Protein AF-A0A920L7J2-F1 (afdb_monomer_lite)

Sequence (98 aa):
MKLESKIKEYLDYTKWIPAIGQGAIGIEMKKDSSIKSYIENLNHKETSICINTERMISKFFNASCETPLGAYAHLENKNIKIFGMAANPQTKILKKNQ

Structure (mmCIF, N/CA/C/O backbone):
data_AF-A0A920L7J2-F1
#
_entry.id   AF-A0A920L7J2-F1
#
loop_
_atom_site.group_PDB
_atom_site.id
_atom_site.type_symbol
_atom_site.label_atom_id
_atom_site.label_alt_id
_atom_site.label_comp_id
_atom_site.label_asym_id
_atom_site.label_entity_id
_atom_site.label_seq_id
_atom_site.pdbx_PDB_ins_code
_atom_site.Cartn_x
_atom_site.Cartn_y
_atom_site.Cartn_z
_atom_site.occupancy
_atom_site.B_iso_or_equiv
_atom_site.auth_seq_id
_atom_site.auth_comp_id
_atom_site.auth_asym_id
_atom_site.auth_atom_id
_atom_site.pdbx_PDB_model_num
ATOM 1 N N . MET A 1 1 ? 2.521 18.445 -3.648 1.00 77.50 1 MET A N 1
ATOM 2 C CA . MET A 1 1 ? 3.477 19.419 -4.233 1.00 77.50 1 MET A CA 1
ATOM 3 C C . MET A 1 1 ? 3.041 19.671 -5.666 1.00 77.50 1 MET A C 1
ATOM 5 O O . MET A 1 1 ? 2.589 18.719 -6.274 1.00 77.50 1 MET A O 1
ATOM 9 N N . LYS A 1 2 ? 3.140 20.897 -6.190 1.00 91.75 2 LYS A N 1
ATOM 10 C CA . LYS A 1 2 ? 2.706 21.236 -7.561 1.00 91.75 2 LYS A CA 1
ATOM 11 C C . LYS A 1 2 ? 3.893 21.174 -8.534 1.00 91.75 2 LYS A C 1
ATOM 13 O O . LYS A 1 2 ? 4.424 22.211 -8.924 1.00 91.75 2 LYS A O 1
ATOM 18 N N . LEU A 1 3 ? 4.410 19.970 -8.786 1.00 96.62 3 LEU A N 1
ATOM 19 C CA . LEU A 1 3 ? 5.637 19.727 -9.570 1.00 96.62 3 LEU A CA 1
ATOM 20 C C . LEU A 1 3 ? 5.423 18.764 -10.746 1.00 96.62 3 LEU A C 1
ATOM 22 O O . LEU A 1 3 ? 6.373 18.175 -11.254 1.00 96.62 3 LEU A O 1
ATOM 26 N N . GLU A 1 4 ? 4.187 18.608 -11.199 1.00 96.31 4 GLU A N 1
ATOM 27 C CA . GLU A 1 4 ? 3.787 17.678 -12.256 1.00 96.31 4 GLU A CA 1
ATOM 28 C C . GLU A 1 4 ? 4.564 17.930 -13.562 1.00 96.31 4 GLU A C 1
ATOM 30 O O . GLU A 1 4 ? 4.918 16.988 -14.262 1.00 96.31 4 GLU A O 1
ATOM 35 N N . SER A 1 5 ? 4.960 19.182 -13.830 1.00 97.12 5 SER A N 1
ATOM 36 C CA . SER A 1 5 ? 5.798 19.568 -14.979 1.00 97.12 5 SER A CA 1
ATOM 37 C C . SER A 1 5 ? 7.221 18.994 -14.965 1.00 97.12 5 SER A C 1
ATOM 39 O O . SER A 1 5 ? 7.944 19.115 -15.954 1.00 97.12 5 SER A O 1
ATOM 41 N N . LYS A 1 6 ? 7.657 18.388 -13.854 1.00 97.00 6 LYS A N 1
ATOM 42 C CA . LYS A 1 6 ? 8.952 17.698 -13.748 1.00 97.00 6 LYS A CA 1
ATOM 43 C C . LYS A 1 6 ? 8.875 16.219 -14.137 1.00 97.00 6 LYS A C 1
ATOM 45 O O . LYS A 1 6 ? 9.925 15.603 -14.313 1.00 97.00 6 LYS A O 1
ATOM 50 N N . ILE A 1 7 ? 7.676 15.649 -14.276 1.00 96.75 7 ILE A N 1
ATOM 51 C CA . ILE A 1 7 ? 7.488 14.248 -14.665 1.00 96.75 7 ILE A CA 1
ATOM 52 C C . ILE A 1 7 ? 7.748 14.126 -16.168 1.00 96.75 7 ILE A C 1
ATOM 54 O O . ILE A 1 7 ? 7.016 14.685 -16.978 1.00 96.75 7 ILE A O 1
ATOM 58 N N . LYS A 1 8 ? 8.807 13.400 -16.543 1.00 97.62 8 LYS A N 1
ATOM 59 C CA . LYS A 1 8 ? 9.117 13.125 -17.956 1.00 97.62 8 LYS A CA 1
ATOM 60 C C . LYS A 1 8 ? 8.254 12.010 -18.538 1.00 97.62 8 LYS A C 1
ATOM 62 O O . LYS A 1 8 ? 7.913 12.060 -19.712 1.00 97.62 8 LYS A O 1
ATOM 67 N N . GLU A 1 9 ? 7.938 11.008 -17.725 1.00 96.50 9 GLU A N 1
ATOM 68 C CA . GLU A 1 9 ? 7.221 9.808 -18.144 1.00 96.50 9 GLU A CA 1
ATOM 69 C C . GLU A 1 9 ? 6.526 9.161 -16.940 1.00 96.50 9 GLU A C 1
ATOM 71 O O . GLU A 1 9 ? 7.036 9.213 -15.817 1.00 96.50 9 GLU A O 1
ATOM 76 N N . TYR A 1 10 ? 5.379 8.531 -17.192 1.00 94.69 10 TYR A N 1
ATOM 77 C CA . TYR A 1 10 ? 4.733 7.610 -16.262 1.00 94.69 10 TYR A CA 1
ATOM 78 C C . TYR A 1 10 ? 5.094 6.177 -16.640 1.00 94.69 10 TYR A C 1
ATOM 80 O O . TYR A 1 10 ? 4.841 5.744 -17.761 1.00 94.69 10 TYR A O 1
ATOM 88 N N . LEU A 1 11 ? 5.669 5.440 -15.695 1.00 94.56 11 LEU A N 1
ATOM 89 C CA . LEU A 1 11 ? 6.093 4.064 -15.923 1.00 94.56 11 LEU A CA 1
ATOM 90 C C . LEU A 1 11 ? 4.907 3.101 -15.786 1.00 94.56 11 LEU A C 1
ATOM 92 O O . LEU A 1 11 ? 4.104 3.211 -14.861 1.00 94.56 11 LEU A O 1
ATOM 96 N N . ASP A 1 12 ? 4.822 2.135 -16.700 1.00 90.75 12 ASP A N 1
ATOM 97 C CA . ASP A 1 12 ? 3.819 1.069 -16.677 1.00 90.75 12 ASP A CA 1
ATOM 98 C C . ASP A 1 12 ? 4.005 0.184 -15.435 1.00 90.75 12 ASP A C 1
ATOM 100 O O . ASP A 1 12 ? 5.026 -0.497 -15.288 1.00 90.75 12 ASP A O 1
ATOM 104 N N . TYR A 1 13 ? 2.995 0.165 -14.564 1.00 88.56 13 TYR A N 1
ATOM 105 C CA . TYR A 1 13 ? 3.007 -0.558 -13.292 1.00 88.56 13 TYR A CA 1
ATOM 106 C C . TYR A 1 13 ? 3.113 -2.080 -13.447 1.00 88.56 13 TYR A C 1
ATOM 108 O O . TYR A 1 13 ? 3.390 -2.758 -12.465 1.00 88.56 13 TYR A O 1
ATOM 116 N N . THR A 1 14 ? 2.893 -2.635 -14.645 1.00 85.88 14 THR A N 1
ATOM 117 C CA . THR A 1 14 ? 3.072 -4.072 -14.926 1.00 85.88 14 THR A CA 1
ATOM 118 C C . THR A 1 14 ? 4.520 -4.439 -15.261 1.00 85.88 14 THR A C 1
ATOM 120 O O . THR A 1 14 ? 4.894 -5.615 -15.199 1.00 85.88 14 THR A O 1
ATOM 123 N N . LYS A 1 15 ? 5.343 -3.440 -15.611 1.00 87.44 15 LYS A N 1
ATOM 124 C CA . LYS A 1 15 ? 6.777 -3.580 -15.920 1.00 87.44 15 LYS A CA 1
ATOM 125 C C . LYS A 1 15 ? 7.650 -3.043 -14.791 1.00 87.44 15 LYS A C 1
ATOM 127 O O . LYS A 1 15 ? 8.666 -3.646 -14.461 1.00 87.44 15 LYS A O 1
ATOM 132 N N . TRP A 1 16 ? 7.231 -1.933 -14.194 1.00 91.25 16 TRP A N 1
ATOM 133 C CA . TRP A 1 16 ? 7.877 -1.268 -13.071 1.00 91.25 16 TRP A CA 1
ATOM 134 C C . TRP A 1 16 ? 6.959 -1.375 -11.862 1.00 91.25 16 TRP A C 1
ATOM 136 O O . TRP A 1 16 ? 6.219 -0.441 -11.558 1.00 91.25 16 TRP A O 1
ATOM 146 N N . ILE A 1 17 ? 6.965 -2.547 -11.217 1.00 93.31 17 ILE A N 1
ATOM 147 C CA . ILE A 1 17 ? 6.081 -2.804 -10.077 1.00 93.31 17 ILE A CA 1
ATOM 148 C C . ILE A 1 17 ? 6.376 -1.776 -8.966 1.00 93.31 17 ILE A C 1
ATOM 150 O O . ILE A 1 17 ? 7.525 -1.690 -8.521 1.00 93.31 17 ILE A O 1
ATOM 154 N N . PRO A 1 18 ? 5.367 -1.014 -8.508 1.00 94.62 18 PRO A N 1
ATOM 155 C CA . PRO A 1 18 ? 5.497 -0.079 -7.395 1.00 94.62 18 PRO A CA 1
ATOM 156 C C . PRO A 1 18 ? 5.989 -0.719 -6.093 1.00 94.62 18 PRO A C 1
ATOM 158 O O . PRO A 1 18 ? 5.824 -1.920 -5.848 1.00 94.62 18 PRO A O 1
ATOM 161 N N . ALA A 1 19 ? 6.533 0.121 -5.213 1.00 93.81 19 ALA A N 1
ATOM 162 C CA . ALA A 1 19 ? 6.726 -0.264 -3.822 1.00 93.81 19 ALA A CA 1
ATOM 163 C C . ALA A 1 19 ? 5.365 -0.493 -3.142 1.00 93.81 19 ALA A C 1
ATOM 165 O O . ALA A 1 19 ? 4.380 0.182 -3.447 1.00 93.81 19 ALA A O 1
ATOM 166 N N . ILE A 1 20 ? 5.329 -1.415 -2.180 1.00 94.38 20 ILE A N 1
ATOM 167 C CA . ILE A 1 20 ? 4.126 -1.720 -1.393 1.00 94.38 20 ILE A CA 1
ATOM 168 C C . ILE A 1 20 ? 3.616 -0.442 -0.717 1.00 94.38 20 ILE A C 1
ATOM 170 O O . ILE A 1 20 ? 4.355 0.197 0.035 1.00 94.38 20 ILE A O 1
ATOM 174 N N . GLY A 1 21 ? 2.352 -0.078 -0.941 1.00 95.12 21 GLY A N 1
ATOM 175 C CA . GLY A 1 21 ? 1.773 1.133 -0.354 1.00 95.12 21 GLY A CA 1
ATOM 176 C C . GLY A 1 21 ? 2.092 2.439 -1.079 1.00 95.12 21 GLY A C 1
ATOM 177 O O . GLY A 1 21 ? 1.710 3.500 -0.580 1.00 95.12 21 GLY A O 1
ATOM 178 N N . GLN A 1 22 ? 2.794 2.413 -2.218 1.00 96.19 22 GLN A N 1
ATOM 179 C CA . GLN A 1 22 ? 3.191 3.637 -2.915 1.00 96.19 22 GLN A CA 1
ATOM 180 C C . GLN A 1 22 ? 1.972 4.482 -3.314 1.00 96.19 22 GLN A C 1
ATOM 182 O O . GLN A 1 22 ? 1.033 4.008 -3.946 1.00 96.19 22 GLN A O 1
ATOM 187 N N . GLY A 1 23 ? 2.008 5.769 -2.962 1.00 94.88 23 GLY A N 1
ATOM 188 C CA . GLY A 1 23 ? 0.933 6.721 -3.258 1.00 94.88 2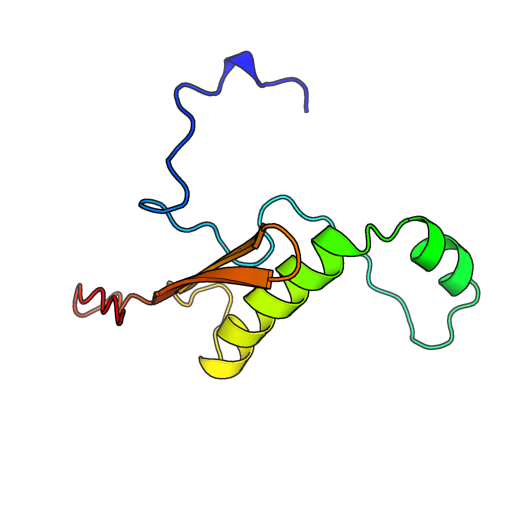3 GLY A CA 1
ATOM 189 C C . GLY A 1 23 ? -0.222 6.720 -2.251 1.00 94.88 23 GLY A C 1
ATOM 190 O O . GLY A 1 23 ? -1.070 7.606 -2.324 1.00 94.88 23 GLY A O 1
ATOM 191 N N . ALA A 1 24 ? -0.244 5.795 -1.287 1.00 97.12 24 ALA A N 1
ATOM 192 C CA . ALA A 1 24 ? -1.207 5.806 -0.192 1.00 97.12 24 ALA A CA 1
ATOM 193 C C . ALA A 1 24 ? -0.648 6.514 1.051 1.00 97.12 24 ALA A C 1
ATOM 195 O O . ALA A 1 24 ? 0.538 6.430 1.366 1.00 97.12 24 ALA A O 1
ATOM 196 N N . ILE A 1 25 ? -1.536 7.176 1.794 1.00 97.38 25 ILE A N 1
ATOM 197 C CA . ILE A 1 25 ? -1.23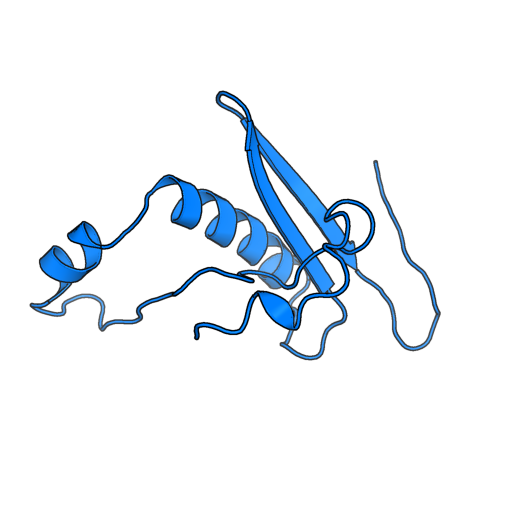3 7.742 3.110 1.00 97.38 25 ILE A CA 1
ATOM 198 C C . ILE A 1 25 ? -1.889 6.852 4.163 1.00 97.38 25 ILE A C 1
ATOM 200 O O . ILE A 1 25 ? -3.099 6.633 4.134 1.00 97.38 25 ILE A O 1
ATOM 204 N N . GLY A 1 26 ? -1.081 6.330 5.086 1.00 95.88 26 GLY A N 1
ATOM 205 C CA . GLY A 1 26 ? -1.551 5.588 6.253 1.00 95.88 26 GLY A CA 1
ATOM 206 C C . GLY A 1 26 ? -1.540 6.466 7.500 1.00 95.88 26 GLY A C 1
ATOM 207 O O . GLY A 1 26 ? -0.605 7.236 7.701 1.00 95.88 26 GLY A O 1
ATOM 208 N N . ILE A 1 27 ? -2.560 6.324 8.345 1.00 96.19 27 ILE A N 1
ATOM 209 C CA . ILE A 1 27 ? -2.618 6.960 9.664 1.00 96.19 27 ILE A CA 1
ATOM 210 C C . ILE A 1 27 ? -2.578 5.853 10.714 1.00 96.19 27 ILE A C 1
ATOM 212 O O . ILE A 1 27 ? -3.398 4.935 10.682 1.00 96.19 27 ILE A O 1
ATOM 216 N N . GLU A 1 28 ? -1.627 5.937 11.638 1.00 95.69 28 GLU A N 1
ATOM 217 C CA . GLU A 1 28 ? -1.539 5.038 12.785 1.00 95.69 28 GLU A CA 1
ATOM 218 C C . GLU A 1 28 ? -2.091 5.724 14.034 1.00 95.69 28 GLU A C 1
ATOM 220 O O . GLU A 1 28 ? -1.888 6.917 14.261 1.00 95.69 28 GLU A O 1
ATOM 225 N N . MET A 1 29 ? -2.810 4.962 14.853 1.00 95.12 29 MET A N 1
ATOM 226 C CA . MET A 1 29 ? -3.340 5.433 16.124 1.00 95.12 29 MET A CA 1
ATOM 227 C C . MET A 1 29 ? -3.375 4.299 17.140 1.00 95.12 29 MET A C 1
ATOM 229 O O . MET A 1 29 ? -3.427 3.118 16.789 1.00 95.12 29 MET A O 1
ATOM 233 N N . LYS A 1 30 ? -3.432 4.662 18.423 1.00 96.62 30 LYS A N 1
ATOM 234 C CA . LYS A 1 30 ? -3.725 3.704 19.490 1.00 96.62 30 LYS A CA 1
ATOM 235 C C . LYS A 1 30 ? -5.115 3.090 19.270 1.00 96.62 30 LYS A C 1
ATOM 237 O O . LYS A 1 30 ? -6.062 3.804 18.950 1.00 96.62 30 LYS A O 1
ATOM 242 N N . LYS A 1 31 ? -5.238 1.778 19.497 1.00 91.94 31 LYS A N 1
ATOM 243 C CA . LYS A 1 31 ? -6.451 0.982 19.229 1.00 91.94 31 LYS A CA 1
ATOM 244 C C . LYS A 1 31 ? -7.738 1.567 19.834 1.00 91.94 31 LYS A C 1
ATOM 246 O O . LYS A 1 31 ? -8.765 1.575 19.163 1.00 91.94 31 LYS A O 1
ATOM 251 N N . ASP A 1 32 ? -7.645 2.108 21.047 1.00 93.12 32 ASP A N 1
ATOM 252 C CA . ASP A 1 32 ? -8.772 2.668 21.807 1.00 93.12 32 ASP A CA 1
ATOM 253 C C . ASP A 1 32 ? -8.715 4.203 21.887 1.00 93.12 32 ASP A C 1
ATOM 255 O O . ASP A 1 32 ? -9.102 4.812 22.883 1.00 93.12 32 ASP A O 1
ATOM 259 N N . SER A 1 33 ? -8.150 4.847 20.862 1.00 96.25 33 SER A N 1
ATOM 260 C CA . SER A 1 33 ? -8.066 6.305 20.815 1.00 96.25 33 SER A CA 1
ATOM 261 C C . SER A 1 33 ? -9.438 6.942 20.594 1.00 96.25 33 SER A C 1
ATOM 263 O O . SER A 1 33 ? -10.219 6.492 19.752 1.00 96.25 33 SER A O 1
ATOM 265 N N . SER A 1 34 ? -9.698 8.056 21.279 1.00 96.75 34 SER A N 1
ATOM 266 C CA . SER A 1 34 ? -10.916 8.857 21.102 1.00 96.75 34 SER A CA 1
ATOM 267 C C . SER A 1 34 ? -11.066 9.424 19.687 1.00 96.75 34 SER A C 1
ATOM 269 O O . SER A 1 34 ? -12.175 9.766 19.286 1.00 96.75 34 SER A O 1
ATOM 271 N N . ILE A 1 35 ? -9.980 9.488 18.905 1.00 96.00 35 ILE A N 1
ATOM 272 C CA . ILE A 1 35 ? -10.011 10.006 17.530 1.00 96.00 35 ILE A CA 1
ATOM 273 C C . ILE A 1 35 ? -10.453 8.972 16.481 1.00 96.00 35 ILE A C 1
ATOM 275 O O . ILE A 1 35 ? -10.519 9.304 15.299 1.00 96.00 35 ILE A O 1
ATOM 279 N N . LYS A 1 36 ? -10.735 7.722 16.879 1.00 96.00 36 LYS A N 1
ATOM 280 C CA . LYS A 1 36 ? -10.980 6.603 15.954 1.00 96.00 36 LYS A CA 1
ATOM 281 C C . LYS A 1 36 ? -12.048 6.900 14.900 1.00 96.00 36 LYS A C 1
ATOM 283 O O . LYS A 1 36 ? -11.802 6.663 13.722 1.00 96.00 36 LYS A O 1
ATOM 288 N N . SER A 1 37 ? -13.181 7.469 15.303 1.00 95.75 37 SER A N 1
ATOM 289 C CA . SER A 1 37 ? -14.275 7.814 14.386 1.00 95.75 37 SER A CA 1
ATOM 290 C C . SER A 1 37 ? -13.860 8.845 13.330 1.00 95.75 37 SER A C 1
ATOM 292 O O . SER A 1 37 ? -14.253 8.739 12.172 1.00 95.75 37 SER A O 1
ATOM 294 N N . TYR A 1 38 ? -13.018 9.817 13.694 1.00 95.62 38 TYR A N 1
ATOM 295 C CA . TYR A 1 38 ? -12.493 10.801 12.747 1.00 95.62 38 TYR A CA 1
ATOM 296 C C . TYR A 1 38 ? -11.569 10.148 11.719 1.00 95.62 38 TYR A C 1
ATOM 298 O O . TYR A 1 38 ? -11.662 10.463 10.537 1.00 95.62 38 TYR A O 1
ATOM 306 N N . ILE A 1 39 ? -10.711 9.218 12.150 1.00 95.69 39 ILE A N 1
ATOM 307 C CA . ILE A 1 39 ? -9.808 8.495 11.244 1.00 95.69 39 ILE A CA 1
ATOM 308 C C . ILE A 1 39 ? -10.586 7.558 10.314 1.00 95.69 39 ILE A C 1
ATOM 310 O O . ILE A 1 39 ? -10.284 7.492 9.125 1.00 95.69 39 ILE A O 1
ATOM 314 N N . GLU A 1 40 ? -11.615 6.874 10.821 1.00 94.00 40 GLU A N 1
ATOM 315 C CA . GLU A 1 40 ? -12.478 6.008 10.007 1.00 94.00 40 GLU A CA 1
ATOM 316 C C . GLU A 1 40 ? -13.178 6.783 8.882 1.00 94.00 40 GLU A C 1
ATOM 318 O O . GLU A 1 40 ? -13.253 6.280 7.763 1.00 94.00 40 GLU A O 1
ATOM 323 N N . ASN A 1 41 ? -13.589 8.030 9.134 1.00 95.94 41 ASN A N 1
ATOM 324 C CA . ASN A 1 41 ? -14.188 8.898 8.115 1.00 95.94 41 ASN A CA 1
ATOM 325 C C . ASN A 1 41 ? -13.209 9.324 7.005 1.00 95.94 41 ASN A C 1
ATOM 327 O O . ASN A 1 41 ? -13.645 9.660 5.907 1.00 95.94 41 ASN A O 1
ATOM 331 N N . LEU A 1 42 ? -11.898 9.317 7.268 1.00 96.69 42 LEU A N 1
ATOM 332 C CA . LEU A 1 42 ? -10.869 9.622 6.265 1.00 96.69 42 LEU A CA 1
ATOM 333 C C . LEU A 1 42 ? -10.494 8.399 5.417 1.00 96.69 42 LEU A C 1
ATOM 335 O O . LEU A 1 42 ? -9.810 8.533 4.402 1.00 96.69 42 LEU A O 1
ATOM 339 N N . ASN A 1 43 ? -10.894 7.197 5.838 1.00 96.81 43 ASN A N 1
ATOM 340 C CA . ASN A 1 43 ? -10.444 5.965 5.213 1.00 96.81 43 ASN A CA 1
ATOM 341 C C . ASN A 1 43 ? -11.158 5.712 3.881 1.00 96.81 43 ASN A C 1
ATOM 343 O O . ASN A 1 43 ? -12.355 5.425 3.831 1.00 96.81 43 ASN A O 1
ATOM 347 N N . HIS A 1 44 ? -10.390 5.698 2.795 1.00 97.62 44 HIS A N 1
ATOM 348 C CA . HIS A 1 44 ? -10.884 5.220 1.514 1.00 97.62 44 HIS A CA 1
ATOM 349 C C . HIS A 1 44 ? -10.843 3.685 1.473 1.00 97.62 44 HIS A C 1
ATOM 351 O O . HIS A 1 44 ? -9.773 3.073 1.392 1.00 97.62 44 HIS A O 1
ATOM 357 N N . LYS A 1 45 ? -12.021 3.049 1.546 1.00 95.56 45 LYS A N 1
ATOM 358 C CA . LYS A 1 45 ? -12.163 1.590 1.701 1.00 95.56 45 LYS A CA 1
ATOM 359 C C . LYS A 1 45 ? -11.447 0.795 0.608 1.00 95.56 45 LYS A C 1
ATOM 361 O O . LYS A 1 45 ? -10.776 -0.184 0.919 1.00 95.56 45 LYS A O 1
ATOM 366 N N . GLU A 1 46 ? -11.565 1.215 -0.647 1.00 96.50 46 GLU A N 1
ATOM 367 C CA . GLU A 1 46 ? -10.946 0.521 -1.781 1.00 96.50 46 GLU A CA 1
ATOM 368 C C . GLU A 1 46 ? -9.419 0.567 -1.712 1.00 96.50 46 GLU A C 1
ATOM 370 O O . GLU A 1 46 ? -8.766 -0.470 -1.803 1.00 96.50 46 GLU A O 1
ATOM 375 N N . THR A 1 47 ? -8.846 1.744 -1.438 1.00 97.31 47 THR A N 1
ATOM 376 C CA . THR A 1 47 ? -7.399 1.885 -1.220 1.00 97.31 47 TH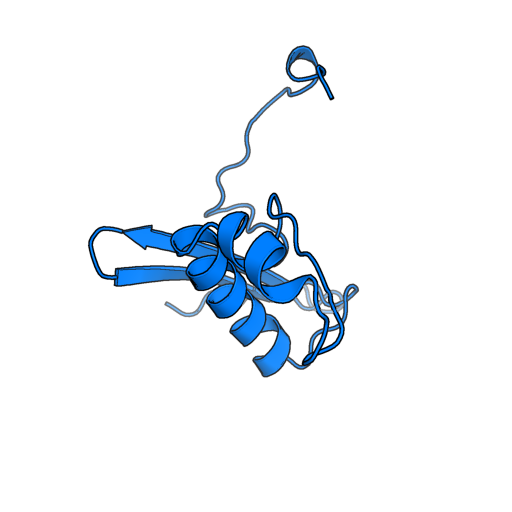R A CA 1
ATOM 377 C C . THR A 1 47 ? -6.946 1.020 -0.050 1.00 97.31 47 THR A C 1
ATOM 379 O O . THR A 1 47 ? -5.961 0.301 -0.172 1.00 97.31 47 THR A O 1
ATOM 382 N N . SER A 1 48 ? -7.686 1.021 1.063 1.00 97.12 48 SER A N 1
ATOM 383 C CA . SER A 1 48 ? -7.373 0.184 2.227 1.00 97.12 48 SER A CA 1
ATOM 384 C C . SER A 1 48 ? -7.312 -1.306 1.869 1.00 97.12 48 SER A C 1
ATOM 386 O O . SER A 1 48 ? -6.376 -1.999 2.267 1.00 97.12 48 SER A O 1
ATOM 388 N N . ILE A 1 49 ? -8.263 -1.800 1.069 1.00 96.88 49 ILE A N 1
ATOM 389 C CA . ILE A 1 49 ? -8.284 -3.190 0.589 1.00 96.88 49 ILE A CA 1
ATOM 390 C C . ILE A 1 49 ? -7.048 -3.492 -0.270 1.00 96.88 49 ILE A C 1
ATOM 392 O O . ILE A 1 49 ? -6.354 -4.478 -0.005 1.00 96.88 49 ILE A O 1
ATOM 396 N N . CYS A 1 50 ? -6.734 -2.641 -1.249 1.00 97.19 50 CYS A N 1
ATOM 397 C CA . CYS A 1 50 ? -5.567 -2.823 -2.115 1.00 97.19 50 CYS A CA 1
ATOM 398 C C . CYS A 1 50 ? -4.259 -2.836 -1.312 1.00 97.19 50 CYS A C 1
ATOM 400 O O . CYS A 1 50 ? -3.507 -3.807 -1.382 1.00 97.19 50 CYS A O 1
ATOM 402 N N . ILE A 1 51 ? -4.035 -1.829 -0.461 1.00 97.44 51 ILE A N 1
ATOM 403 C CA . ILE A 1 51 ? -2.805 -1.722 0.337 1.00 97.44 51 ILE A CA 1
ATOM 404 C C . ILE A 1 51 ? -2.668 -2.880 1.327 1.00 97.44 51 ILE A C 1
ATOM 406 O O . ILE A 1 51 ? -1.568 -3.394 1.538 1.00 97.44 51 ILE A O 1
ATOM 410 N N . ASN A 1 52 ? -3.767 -3.336 1.932 1.00 96.88 52 ASN A N 1
ATOM 411 C CA . ASN A 1 52 ? -3.720 -4.514 2.796 1.00 96.88 52 ASN A CA 1
ATOM 412 C C . ASN A 1 52 ? -3.343 -5.774 2.010 1.00 96.88 52 ASN A C 1
ATOM 414 O O . ASN A 1 52 ? -2.550 -6.570 2.513 1.00 96.88 52 ASN A O 1
ATOM 418 N N . THR A 1 53 ? -3.839 -5.921 0.779 1.00 96.44 53 THR A N 1
ATOM 419 C CA . THR A 1 53 ? -3.474 -7.037 -0.108 1.00 96.44 53 THR A CA 1
ATOM 420 C C . THR A 1 53 ? -1.987 -6.982 -0.476 1.00 96.44 53 THR A C 1
ATOM 422 O O . THR A 1 53 ? -1.284 -7.981 -0.348 1.00 96.44 53 THR A O 1
ATOM 425 N N . GLU A 1 54 ? -1.459 -5.810 -0.835 1.00 95.94 54 GLU A N 1
ATOM 426 C CA . GLU A 1 54 ? -0.023 -5.625 -1.104 1.00 95.94 54 GLU A CA 1
ATOM 427 C C . GLU A 1 54 ? 0.840 -5.954 0.124 1.00 95.94 54 GLU A C 1
ATOM 429 O O . GLU A 1 54 ? 1.849 -6.655 0.027 1.00 95.94 54 GLU A O 1
ATOM 434 N N . ARG A 1 55 ? 0.422 -5.513 1.318 1.00 95.12 55 ARG A N 1
ATOM 435 C CA . ARG A 1 55 ? 1.128 -5.796 2.579 1.00 95.12 55 ARG A CA 1
ATOM 436 C C . ARG A 1 55 ? 1.147 -7.279 2.940 1.00 95.12 55 ARG A C 1
ATOM 438 O O . ARG A 1 55 ? 2.064 -7.703 3.644 1.00 95.12 55 ARG A O 1
ATOM 445 N N . MET A 1 56 ? 0.189 -8.082 2.470 1.00 93.88 56 MET A N 1
ATOM 446 C CA . MET A 1 56 ? 0.250 -9.540 2.638 1.00 93.88 56 MET A CA 1
ATOM 447 C C . MET A 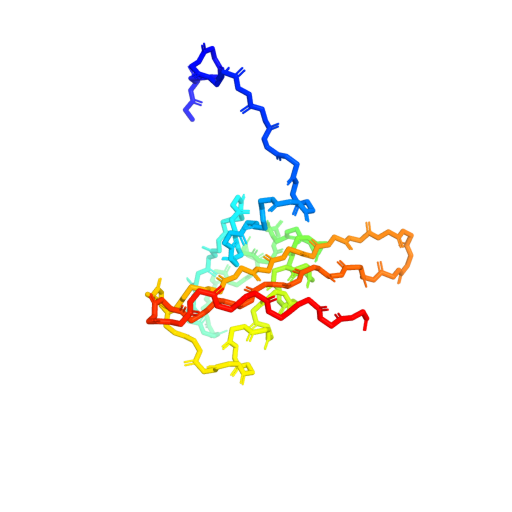1 56 ? 1.466 -10.135 1.925 1.00 93.88 56 MET A C 1
ATOM 449 O O . MET A 1 56 ? 2.073 -11.057 2.464 1.00 93.88 56 MET A O 1
ATOM 453 N N . ILE A 1 57 ? 1.879 -9.569 0.784 1.00 90.50 57 ILE A N 1
ATOM 454 C CA . ILE A 1 57 ? 3.097 -9.992 0.082 1.00 90.50 57 ILE A CA 1
ATOM 455 C C . ILE A 1 57 ? 4.337 -9.680 0.930 1.00 90.50 57 ILE A C 1
ATOM 457 O O . ILE A 1 57 ? 5.152 -10.572 1.154 1.00 90.50 57 ILE A O 1
ATOM 461 N N . SER A 1 58 ? 4.455 -8.471 1.493 1.00 89.25 58 SER A N 1
ATOM 462 C CA . SER A 1 58 ? 5.565 -8.141 2.412 1.00 89.25 58 SER A CA 1
ATOM 463 C C . SER A 1 58 ? 5.633 -9.099 3.604 1.00 89.25 58 SER A C 1
ATOM 465 O O . SER A 1 58 ? 6.709 -9.613 3.911 1.00 89.25 58 SER A O 1
ATOM 467 N N . LYS A 1 59 ? 4.488 -9.394 4.233 1.00 89.31 59 LYS A N 1
ATOM 468 C CA . LYS A 1 59 ? 4.417 -10.335 5.361 1.00 89.31 59 LYS A CA 1
ATOM 469 C C . LYS A 1 59 ? 4.840 -11.746 4.963 1.00 89.31 59 LYS A C 1
ATOM 471 O O . LYS A 1 59 ? 5.592 -12.374 5.697 1.00 89.31 59 LYS A O 1
ATOM 476 N N . PHE A 1 60 ? 4.385 -12.231 3.808 1.00 88.19 60 PHE A N 1
ATOM 477 C CA . PHE A 1 60 ? 4.719 -13.567 3.315 1.00 88.19 60 PHE A CA 1
ATOM 478 C C . PHE A 1 60 ? 6.225 -13.740 3.069 1.00 88.19 60 PHE A C 1
ATOM 480 O O . PHE A 1 60 ? 6.793 -14.765 3.431 1.00 88.19 60 PHE A O 1
ATOM 487 N N . PHE A 1 61 ? 6.882 -12.722 2.507 1.00 84.50 61 PHE A N 1
ATOM 488 C CA . PHE A 1 61 ? 8.328 -12.735 2.254 1.00 84.50 61 PHE A CA 1
ATOM 489 C C . PHE A 1 61 ? 9.176 -12.303 3.459 1.00 84.50 61 PHE A C 1
ATOM 491 O O . PHE A 1 61 ? 10.397 -12.227 3.339 1.00 84.50 61 PHE A O 1
ATOM 498 N N . ASN A 1 62 ? 8.549 -12.007 4.605 1.00 84.94 62 ASN A N 1
ATOM 499 C CA . ASN A 1 62 ? 9.200 -11.445 5.789 1.00 84.94 62 ASN A CA 1
ATOM 500 C C . ASN A 1 62 ? 10.094 -10.233 5.444 1.00 84.94 62 ASN A C 1
ATOM 502 O O . ASN A 1 62 ? 11.209 -10.082 5.947 1.00 84.94 62 ASN A O 1
ATOM 506 N N . ALA A 1 63 ? 9.601 -9.415 4.512 1.00 81.06 63 ALA A N 1
ATOM 507 C CA . ALA A 1 63 ? 10.369 -8.383 3.841 1.00 81.06 63 ALA A CA 1
ATOM 508 C C . ALA A 1 63 ? 10.582 -7.157 4.733 1.00 81.06 63 ALA A C 1
ATOM 510 O O . ALA A 1 63 ? 9.656 -6.674 5.387 1.00 81.06 63 ALA A O 1
ATOM 511 N N . SER A 1 64 ? 11.797 -6.621 4.689 1.00 80.81 64 SER A N 1
ATOM 512 C CA . SER A 1 64 ? 12.142 -5.294 5.201 1.00 80.81 64 SER A CA 1
ATOM 513 C C . SER A 1 64 ? 12.045 -4.239 4.091 1.00 80.81 64 SER A C 1
ATOM 515 O O . SER A 1 64 ? 11.907 -4.575 2.914 1.00 80.81 64 SER A O 1
ATOM 517 N N . CYS A 1 65 ? 12.191 -2.957 4.439 1.00 76.62 65 CYS A N 1
ATOM 518 C CA . CYS A 1 65 ? 12.242 -1.861 3.460 1.00 76.62 65 CYS A CA 1
ATOM 519 C C . CYS A 1 65 ? 13.395 -1.977 2.444 1.00 76.62 65 CYS A C 1
ATOM 521 O O . CYS A 1 65 ? 13.359 -1.321 1.409 1.00 76.62 65 CYS A O 1
ATOM 523 N N . GLU A 1 66 ? 14.411 -2.790 2.733 1.00 80.94 66 GLU A N 1
ATOM 524 C CA . GLU A 1 66 ? 15.572 -3.012 1.861 1.00 80.94 66 GLU A CA 1
ATOM 525 C C . GLU A 1 66 ? 15.419 -4.264 0.990 1.00 80.94 66 GLU A C 1
ATOM 527 O O . GLU A 1 66 ? 16.233 -4.524 0.104 1.00 80.94 66 GLU A O 1
ATOM 532 N N . THR A 1 67 ? 14.376 -5.060 1.235 1.00 84.50 67 THR A N 1
ATOM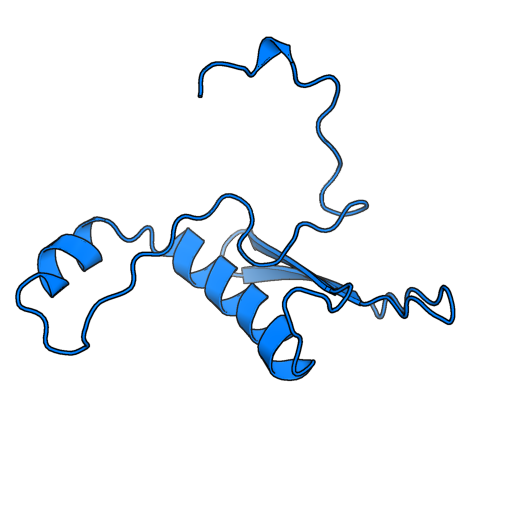 533 C CA . THR A 1 67 ? 14.094 -6.237 0.418 1.00 84.50 67 THR A CA 1
ATOM 534 C C . THR A 1 67 ? 13.611 -5.759 -0.952 1.00 84.50 67 THR A C 1
ATOM 536 O O . THR A 1 67 ? 12.640 -5.003 -1.003 1.00 84.50 67 THR A O 1
ATOM 539 N N . PRO A 1 68 ? 14.236 -6.176 -2.070 1.00 88.94 68 PRO A N 1
ATOM 540 C CA . PRO A 1 68 ? 13.826 -5.757 -3.407 1.00 88.94 68 PRO A CA 1
ATOM 541 C C . PRO A 1 68 ? 12.547 -6.499 -3.816 1.00 88.94 68 PRO A C 1
ATOM 543 O O . PRO A 1 68 ? 12.555 -7.476 -4.569 1.00 88.94 68 PRO A O 1
ATOM 546 N N . LEU A 1 69 ? 11.447 -6.018 -3.245 1.00 90.56 69 LEU A N 1
ATOM 547 C CA . LEU A 1 69 ? 10.100 -6.544 -3.327 1.00 90.56 69 LEU A CA 1
ATOM 548 C C . LEU A 1 69 ? 9.151 -5.398 -3.686 1.00 90.56 69 LEU A C 1
ATOM 550 O O . LEU A 1 69 ? 9.114 -4.370 -3.013 1.00 90.56 69 LEU A O 1
ATOM 554 N N . GLY A 1 70 ? 8.361 -5.601 -4.732 1.00 93.19 70 GLY A N 1
ATOM 555 C CA . GLY A 1 70 ? 7.273 -4.717 -5.128 1.00 93.19 70 GLY A CA 1
ATOM 556 C C . GLY A 1 70 ? 5.952 -5.471 -5.136 1.00 93.19 70 GLY A C 1
ATOM 557 O O . GLY A 1 70 ? 5.912 -6.670 -5.438 1.00 93.19 70 GLY A O 1
ATOM 558 N N . ALA A 1 71 ? 4.869 -4.764 -4.834 1.00 94.62 71 ALA A N 1
ATOM 559 C CA . ALA A 1 71 ? 3.525 -5.251 -5.089 1.00 94.62 71 ALA A CA 1
ATOM 560 C C . ALA A 1 71 ? 2.589 -4.094 -5.413 1.00 94.62 71 ALA A C 1
ATOM 562 O O . ALA A 1 71 ? 2.706 -3.017 -4.834 1.00 94.62 71 ALA A O 1
ATOM 563 N N . TYR A 1 72 ? 1.644 -4.354 -6.306 1.00 96.38 72 TYR A N 1
ATOM 564 C CA . TYR A 1 72 ? 0.593 -3.418 -6.666 1.00 96.38 72 TYR A CA 1
ATOM 565 C C . TYR A 1 72 ? -0.727 -4.155 -6.822 1.00 96.38 72 TYR A C 1
ATOM 567 O O . TYR A 1 72 ? -0.830 -5.090 -7.623 1.00 96.38 72 TYR A O 1
ATOM 575 N N . ALA A 1 73 ? -1.724 -3.733 -6.053 1.00 96.12 73 ALA A N 1
ATOM 576 C CA . ALA A 1 73 ? -3.073 -4.259 -6.114 1.00 96.12 73 ALA A CA 1
ATOM 577 C C . ALA A 1 73 ? -4.048 -3.181 -6.584 1.00 96.12 73 ALA A C 1
ATOM 579 O O . ALA A 1 73 ? -3.983 -2.023 -6.173 1.00 96.12 73 ALA A O 1
ATOM 580 N N . HIS A 1 74 ? -5.002 -3.578 -7.416 1.00 94.88 74 HIS A N 1
ATOM 581 C CA . HIS A 1 74 ? -6.131 -2.730 -7.771 1.00 94.88 74 HIS A CA 1
ATOM 582 C C . HIS A 1 74 ? -7.412 -3.551 -7.869 1.00 94.88 74 HIS A C 1
ATOM 584 O O . HIS A 1 74 ? -7.394 -4.764 -8.102 1.00 94.88 74 HIS A O 1
ATOM 590 N N . LEU A 1 75 ? -8.536 -2.869 -7.670 1.00 95.06 75 LEU A N 1
ATOM 591 C CA . LEU A 1 75 ? -9.850 -3.452 -7.870 1.00 95.06 75 LEU A CA 1
ATOM 592 C C . LEU A 1 75 ? -10.212 -3.398 -9.349 1.00 95.06 75 LEU A C 1
ATOM 594 O O . LEU A 1 75 ? -10.134 -2.350 -9.986 1.00 95.06 75 LEU A O 1
ATOM 598 N N . GLU A 1 76 ? -10.649 -4.534 -9.873 1.00 93.00 76 GLU A N 1
ATOM 599 C CA . GLU A 1 76 ? -11.246 -4.640 -11.194 1.00 93.00 76 GLU A CA 1
ATOM 600 C C . GLU A 1 76 ? -12.580 -5.377 -11.048 1.00 93.00 76 GLU A C 1
ATOM 602 O O . GLU A 1 76 ? -12.642 -6.576 -10.748 1.00 93.00 76 GLU A O 1
ATOM 607 N N . ASN A 1 77 ? -13.675 -4.633 -11.220 1.00 90.00 77 ASN A N 1
ATOM 608 C CA . ASN A 1 77 ? -15.037 -5.072 -10.915 1.00 90.00 77 ASN A CA 1
ATOM 609 C C . ASN A 1 77 ? -15.206 -5.456 -9.432 1.00 90.00 77 ASN A C 1
ATOM 611 O O . ASN A 1 77 ? -15.210 -4.594 -8.560 1.00 90.00 77 ASN A O 1
ATOM 615 N N . LYS A 1 78 ? -15.369 -6.753 -9.142 1.00 91.50 78 LYS A N 1
ATOM 616 C CA . LYS A 1 78 ? -15.502 -7.311 -7.783 1.00 91.50 78 LYS A CA 1
ATOM 617 C C . LYS A 1 78 ? -14.285 -8.137 -7.357 1.00 91.50 78 LYS A C 1
ATOM 619 O O . LYS A 1 78 ? -14.329 -8.780 -6.313 1.00 91.50 78 LYS A O 1
ATOM 624 N N . ASN A 1 79 ? -13.227 -8.136 -8.166 1.00 94.44 79 ASN A N 1
ATOM 625 C CA . ASN A 1 79 ? -12.017 -8.908 -7.922 1.00 94.44 79 ASN A CA 1
ATOM 626 C C . ASN A 1 79 ? -10.844 -7.975 -7.631 1.00 94.44 79 ASN A C 1
ATOM 628 O O . ASN A 1 79 ? -10.764 -6.865 -8.155 1.00 94.44 79 ASN A O 1
ATOM 632 N N . ILE A 1 80 ? -9.912 -8.457 -6.816 1.00 95.12 80 ILE A N 1
ATOM 633 C CA . ILE A 1 80 ? -8.622 -7.804 -6.611 1.00 95.12 80 ILE A CA 1
ATOM 634 C C . ILE A 1 80 ? -7.640 -8.460 -7.576 1.00 95.12 80 ILE A C 1
ATOM 636 O O . ILE A 1 80 ? -7.440 -9.675 -7.519 1.00 95.12 80 ILE A O 1
ATOM 640 N N . LYS A 1 81 ? -7.021 -7.667 -8.452 1.00 94.50 81 LYS A N 1
ATOM 641 C CA . LYS A 1 81 ? -5.837 -8.098 -9.197 1.00 94.50 81 LYS A CA 1
ATOM 642 C C . LYS A 1 81 ? -4.604 -7.598 -8.473 1.00 94.50 81 LYS A C 1
ATOM 644 O O . LYS A 1 81 ? -4.551 -6.439 -8.068 1.00 94.50 81 LYS A O 1
ATOM 649 N N . ILE A 1 82 ? -3.619 -8.474 -8.322 1.00 93.19 82 ILE A N 1
ATOM 650 C CA . ILE A 1 82 ? -2.352 -8.150 -7.679 1.00 93.19 82 ILE A CA 1
ATOM 651 C C . ILE A 1 82 ? -1.187 -8.570 -8.567 1.00 93.19 82 ILE A C 1
ATOM 653 O O . ILE A 1 82 ? -1.154 -9.679 -9.096 1.00 93.19 82 ILE A O 1
ATOM 657 N N . PHE A 1 83 ? -0.229 -7.665 -8.710 1.00 92.19 83 PHE A N 1
ATOM 658 C CA . PHE A 1 83 ? 1.053 -7.902 -9.354 1.00 92.19 83 PHE A CA 1
ATOM 659 C C . PHE A 1 83 ? 2.125 -7.857 -8.277 1.00 92.19 83 PHE A C 1
ATOM 661 O O . PHE A 1 83 ? 2.143 -6.935 -7.465 1.00 92.19 83 PHE A O 1
ATOM 668 N N . GLY A 1 84 ? 3.010 -8.847 -8.261 1.00 90.62 84 GLY A N 1
ATOM 669 C CA . GLY A 1 84 ? 4.123 -8.923 -7.323 1.00 90.62 84 GLY A CA 1
ATOM 670 C C . GLY A 1 84 ? 5.428 -9.192 -8.055 1.00 90.62 84 GLY A C 1
ATOM 671 O O . GLY A 1 84 ? 5.451 -9.877 -9.079 1.00 90.62 84 GLY A O 1
ATOM 672 N N . MET A 1 85 ? 6.522 -8.659 -7.523 1.00 88.75 85 MET A N 1
ATOM 673 C CA . MET A 1 85 ? 7.866 -8.930 -8.017 1.00 88.75 85 MET A CA 1
ATOM 674 C C . MET A 1 85 ? 8.825 -9.006 -6.840 1.00 88.75 85 MET A C 1
ATOM 676 O O . MET A 1 85 ? 8.908 -8.067 -6.057 1.00 88.75 85 MET A O 1
ATOM 680 N N . ALA A 1 86 ? 9.578 -10.096 -6.755 1.00 87.94 86 ALA A N 1
AT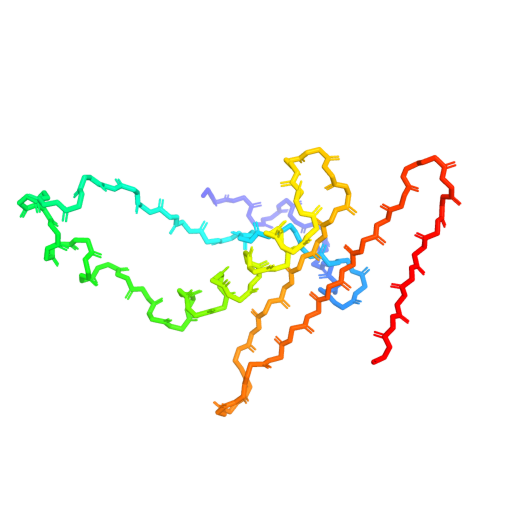OM 681 C CA . ALA A 1 86 ? 10.715 -10.227 -5.858 1.00 87.94 86 ALA A CA 1
ATOM 682 C C . ALA A 1 86 ? 11.975 -10.430 -6.700 1.00 87.94 86 ALA A C 1
ATOM 684 O O . ALA A 1 86 ? 11.977 -11.226 -7.645 1.00 87.94 86 ALA A O 1
ATOM 685 N N . ALA A 1 87 ? 13.037 -9.711 -6.358 1.00 83.88 87 ALA A N 1
ATOM 686 C CA . ALA A 1 87 ? 14.356 -9.912 -6.932 1.00 83.88 87 ALA A CA 1
ATOM 687 C C . ALA A 1 87 ? 15.317 -10.430 -5.859 1.00 83.88 87 ALA A C 1
ATOM 689 O O . ALA A 1 87 ? 15.092 -10.288 -4.661 1.00 83.88 87 ALA A O 1
ATOM 690 N N . ASN A 1 88 ? 16.419 -11.025 -6.290 1.00 78.69 88 ASN A N 1
ATOM 691 C CA . ASN A 1 88 ? 17.559 -11.272 -5.423 1.00 78.69 88 ASN A CA 1
ATOM 692 C C . ASN A 1 88 ? 18.703 -10.356 -5.895 1.00 78.69 88 ASN A C 1
ATOM 694 O O . ASN A 1 88 ? 19.137 -10.491 -7.048 1.00 78.69 88 ASN A O 1
ATOM 698 N N . PRO A 1 89 ? 19.181 -9.427 -5.045 1.00 68.88 89 PRO A N 1
ATOM 699 C CA . PRO A 1 89 ? 20.185 -8.449 -5.448 1.00 68.88 89 PRO A CA 1
ATOM 700 C C . PRO A 1 89 ? 21.543 -9.091 -5.773 1.00 68.88 89 PRO A C 1
ATOM 702 O O . PRO A 1 89 ? 22.304 -8.529 -6.555 1.00 68.88 89 PRO A O 1
ATOM 705 N N . GLN A 1 90 ? 21.826 -10.290 -5.252 1.00 65.81 90 GLN A N 1
ATOM 706 C CA . GLN A 1 90 ? 23.039 -11.055 -5.542 1.00 65.81 90 GLN A CA 1
ATOM 707 C C . GLN A 1 90 ? 22.940 -11.897 -6.826 1.00 65.81 90 GLN A C 1
ATOM 709 O O . GLN A 1 90 ? 23.966 -12.140 -7.456 1.00 65.81 90 GLN A O 1
ATOM 714 N N . THR A 1 91 ? 21.747 -12.353 -7.236 1.00 60.34 91 THR A N 1
ATOM 715 C CA . THR A 1 91 ? 21.613 -13.346 -8.329 1.00 60.34 91 THR A CA 1
ATOM 716 C C . THR A 1 91 ? 20.903 -12.859 -9.598 1.00 60.34 91 THR A C 1
ATOM 718 O O . THR A 1 91 ? 20.859 -13.608 -10.570 1.00 60.34 91 THR A O 1
ATOM 721 N N . LYS A 1 92 ? 20.392 -11.617 -9.661 1.00 52.00 92 LYS A N 1
ATOM 722 C CA . LYS A 1 92 ? 19.652 -11.071 -10.831 1.00 52.00 92 LYS A CA 1
ATOM 723 C C . LYS A 1 92 ? 18.451 -11.927 -11.288 1.00 52.00 92 LYS A C 1
ATOM 725 O O . LYS A 1 92 ? 18.052 -11.854 -12.448 1.00 52.00 92 LYS A O 1
ATOM 730 N N . ILE A 1 93 ? 17.850 -12.741 -10.418 1.00 49.84 93 ILE A N 1
ATOM 731 C CA . ILE A 1 93 ? 16.703 -13.577 -10.808 1.00 49.84 93 ILE A CA 1
ATOM 732 C C . ILE A 1 93 ? 15.393 -12.857 -10.473 1.00 49.84 93 ILE A C 1
ATOM 734 O O . ILE A 1 93 ? 15.091 -12.623 -9.305 1.00 49.84 93 ILE A O 1
ATOM 738 N N . LEU A 1 94 ? 14.609 -12.551 -11.511 1.00 47.38 94 LEU A N 1
ATOM 739 C CA . LEU A 1 94 ? 13.198 -12.167 -11.434 1.00 47.38 94 LEU A CA 1
ATOM 740 C C . LEU A 1 94 ? 12.357 -13.415 -11.736 1.00 47.38 94 LEU A C 1
ATOM 742 O O . LEU A 1 94 ? 12.231 -13.810 -12.895 1.00 47.38 94 LEU A O 1
ATOM 746 N N . LYS A 1 95 ? 11.793 -14.073 -10.716 1.00 43.34 95 LYS A N 1
ATOM 747 C CA . LYS A 1 95 ? 10.807 -15.142 -10.948 1.00 43.34 95 LYS A CA 1
ATOM 748 C C . LYS A 1 95 ? 9.411 -14.529 -11.035 1.00 43.34 95 LYS A C 1
ATOM 750 O O . LYS A 1 95 ? 8.822 -14.169 -10.022 1.00 43.34 95 LYS A O 1
ATOM 755 N N . LYS A 1 96 ? 8.892 -14.431 -12.259 1.00 35.81 96 LYS A N 1
ATOM 756 C CA . LYS A 1 96 ? 7.490 -14.125 -12.563 1.00 35.81 96 LYS A CA 1
ATOM 757 C C . LYS A 1 96 ? 6.745 -15.457 -12.680 1.00 35.81 96 LYS A C 1
ATOM 759 O O . LYS A 1 96 ? 6.785 -16.074 -13.739 1.00 35.81 96 LYS A O 1
ATOM 764 N N . ASN A 1 97 ? 6.142 -15.933 -11.593 1.00 32.47 97 ASN A N 1
ATOM 765 C CA . ASN A 1 97 ? 5.214 -17.060 -11.690 1.00 32.47 97 ASN A CA 1
ATOM 766 C C . ASN A 1 97 ? 3.829 -16.516 -12.051 1.00 32.47 97 ASN A C 1
ATOM 768 O O . ASN A 1 97 ? 3.376 -15.541 -11.452 1.00 32.47 97 ASN A O 1
ATOM 772 N N . GLN A 1 98 ? 3.273 -17.114 -13.105 1.00 32.69 98 GLN A N 1
ATOM 773 C CA . GLN A 1 98 ? 1.961 -16.851 -13.695 1.00 32.69 98 GLN A CA 1
ATOM 774 C C . GLN A 1 98 ? 0.825 -17.117 -12.709 1.00 32.69 98 GLN A C 1
ATOM 776 O O . GLN A 1 98 ? 0.993 -18.024 -11.862 1.00 32.69 98 GLN A O 1
#

pLDDT: mean 88.3, std 14.68, range [32.47, 97.62]

Secondary structure (DSSP, 8-state):
---GGG---PPPTTTSPPPTTTT-------TT-TTHHHHHHH--HHHHHHHHHHHHHHHHTT--TTS-EEEEEEEETTEEEEEEEEB-TTT--B----

Radius of gyration: 16.17 Å; chains: 1; bounding box: 38×38×40 Å

Foldseek 3Di:
DPPVVVDPDDDDCQVVFAAQQPPHDDDDDDPPDPCVVVVVVVDDPQSVVFSVVSVVQCVVVVDDPPFQKGKGWHDDPPDIDMDIWGADPVPRDTDDDD